Protein AF-A0A7D9F198-F1 (afdb_monomer_lite)

Sequence (113 aa):
CLKILEKEIVPESTPLTASAEYRKSLAIGLFYKFYLTLLGDKASERVRSAAVPYVRPISSGQQSFGTTPSEYPLTKPMTKTTAKLQASGEAQYTDDIPKQEGELYGAFVMTTQ

Secondary structure (DSSP, 8-state):
-HHHHHHH------TTSS-HHHHHHHHHHHHHHHHHHHHGGGS-HHHHGGGSPP-PPPP---------GGGTTTTS-PPPTTHHHHHHT-S--GGGSPPPTT-----------

Foldseek 3Di:
DLVVLLVVQQDDADPVDDGSVVVSVVVSLVVVLVVLLVCAPVDDPVCNCSVPDDDDDDDDDDDDDDADVVPPPVRPPDDDPCVVCVVVVVDDDPVNPDDDVPDDDDDDDDDPD

Structure (mmCIF, N/CA/C/O backbone):
data_AF-A0A7D9F198-F1
#
_entry.id   AF-A0A7D9F198-F1
#
loop_
_atom_site.group_PDB
_atom_site.id
_atom_site.type_symbol
_atom_site.label_atom_id
_atom_site.label_alt_id
_atom_site.label_comp_id
_atom_site.label_asym_id
_atom_site.label_entity_id
_atom_site.label_seq_id
_atom_site.pdbx_PDB_ins_code
_atom_site.Cartn_x
_atom_site.Cartn_y
_atom_site.Cartn_z
_atom_site.occupancy
_atom_site.B_iso_or_equiv
_atom_site.auth_seq_id
_atom_site.auth_comp_id
_atom_site.auth_asym_id
_atom_site.auth_atom_id
_atom_site.pdbx_PDB_model_num
ATOM 1 N N . CYS A 1 1 ? 18.489 -5.430 -32.462 1.00 72.12 1 CYS A N 1
ATOM 2 C CA . CYS A 1 1 ? 17.466 -6.024 -31.575 1.00 72.12 1 CYS A CA 1
ATOM 3 C C . CYS A 1 1 ? 16.410 -5.023 -31.109 1.00 72.12 1 CYS A C 1
ATOM 5 O O . CYS A 1 1 ? 15.285 -5.175 -31.548 1.00 72.12 1 CYS A O 1
ATOM 7 N N . LEU A 1 2 ? 16.717 -3.977 -30.324 1.00 88.25 2 LEU A N 1
ATOM 8 C CA . LEU A 1 2 ? 15.664 -3.069 -29.808 1.00 88.25 2 LEU A CA 1
ATOM 9 C C . LEU A 1 2 ? 14.833 -2.370 -30.902 1.00 88.25 2 LEU A C 1
ATOM 11 O O . LEU A 1 2 ? 13.616 -2.345 -30.809 1.00 88.25 2 LEU A O 1
ATOM 15 N N . LYS A 1 3 ? 15.472 -1.904 -31.984 1.00 92.12 3 LYS A N 1
ATOM 16 C CA . LYS A 1 3 ? 14.775 -1.314 -33.147 1.00 92.12 3 LYS A CA 1
ATOM 17 C C . LYS A 1 3 ? 13.872 -2.299 -33.906 1.00 92.12 3 LYS A C 1
ATOM 19 O O . LYS A 1 3 ? 13.005 -1.868 -34.653 1.00 92.12 3 LYS A O 1
ATOM 24 N N . ILE A 1 4 ? 14.132 -3.603 -33.784 1.00 93.69 4 ILE A N 1
ATOM 25 C CA . ILE A 1 4 ? 13.307 -4.653 -34.403 1.00 93.69 4 ILE A CA 1
ATOM 26 C C . ILE A 1 4 ? 12.071 -4.854 -33.526 1.00 93.69 4 ILE A C 1
ATOM 28 O O . ILE A 1 4 ? 10.955 -4.678 -34.000 1.00 93.69 4 ILE A O 1
ATOM 32 N N . LEU A 1 5 ? 12.288 -5.062 -32.224 1.00 92.00 5 LEU A N 1
ATOM 33 C CA . LEU A 1 5 ? 11.225 -5.203 -31.230 1.00 92.00 5 LEU A CA 1
ATOM 34 C C . LEU A 1 5 ? 10.274 -3.994 -31.216 1.00 92.00 5 LEU A C 1
ATOM 36 O O . LEU A 1 5 ? 9.061 -4.145 -31.150 1.00 92.00 5 LEU A O 1
ATOM 40 N N . GLU A 1 6 ? 10.810 -2.781 -31.336 1.00 93.75 6 GLU A N 1
ATOM 41 C CA . GLU A 1 6 ? 10.009 -1.560 -31.433 1.00 93.75 6 GLU A CA 1
ATOM 42 C C . GLU A 1 6 ? 9.085 -1.543 -32.660 1.00 93.75 6 GLU A C 1
ATOM 44 O O . GLU A 1 6 ? 7.982 -1.009 -32.582 1.00 93.75 6 GLU A O 1
ATOM 49 N N . LYS A 1 7 ? 9.496 -2.121 -33.792 1.00 94.44 7 LYS A N 1
ATOM 50 C CA . LYS A 1 7 ? 8.647 -2.206 -34.990 1.00 94.44 7 LYS A CA 1
ATOM 51 C C . LYS A 1 7 ? 7.596 -3.308 -34.878 1.00 94.44 7 LYS A C 1
ATOM 53 O O . LYS A 1 7 ? 6.489 -3.119 -35.364 1.00 94.44 7 LYS A O 1
ATOM 58 N N . GLU A 1 8 ? 7.936 -4.424 -34.240 1.00 95.06 8 GLU A N 1
ATOM 59 C CA . GLU A 1 8 ? 7.042 -5.578 -34.071 1.00 95.06 8 GLU A CA 1
ATOM 60 C C . GLU A 1 8 ? 5.951 -5.330 -33.022 1.00 95.06 8 GLU A C 1
ATOM 62 O O . GLU A 1 8 ? 4.818 -5.779 -33.181 1.00 95.06 8 GLU A O 1
ATOM 67 N N . ILE A 1 9 ? 6.265 -4.589 -31.955 1.00 94.06 9 ILE A N 1
ATOM 68 C CA . ILE A 1 9 ? 5.301 -4.293 -30.895 1.00 94.06 9 ILE A CA 1
ATOM 69 C C . ILE A 1 9 ? 4.344 -3.187 -31.354 1.00 94.06 9 ILE A C 1
ATOM 71 O O . ILE A 1 9 ? 4.681 -1.994 -31.371 1.00 94.06 9 ILE A O 1
ATOM 75 N N . VAL A 1 10 ? 3.115 -3.597 -31.662 1.00 94.94 10 VAL A N 1
ATOM 76 C CA . VAL A 1 10 ? 1.983 -2.723 -31.998 1.00 94.94 10 VAL A CA 1
ATOM 77 C C . VAL A 1 10 ? 0.829 -3.021 -31.031 1.00 94.94 10 VAL A C 1
ATOM 79 O O . VAL A 1 10 ? 0.008 -3.894 -31.302 1.00 94.94 10 VAL A O 1
ATOM 82 N N . PRO A 1 11 ? 0.779 -2.360 -29.858 1.00 93.25 11 PRO A N 1
ATOM 83 C CA . PRO A 1 11 ? -0.278 -2.599 -28.882 1.00 93.25 11 PRO A CA 1
ATOM 84 C C . PRO A 1 11 ? -1.597 -1.958 -29.327 1.00 93.25 11 PRO A C 1
ATOM 86 O O . PRO A 1 11 ? -1.608 -0.837 -29.825 1.00 93.25 11 PRO A O 1
ATOM 89 N N . GLU A 1 12 ? -2.713 -2.636 -29.072 1.00 93.38 12 GLU A N 1
ATOM 90 C CA . GLU A 1 12 ? -4.057 -2.131 -29.379 1.00 93.38 12 GLU A CA 1
ATOM 91 C C . GLU A 1 12 ? -4.430 -0.885 -28.554 1.00 93.38 12 GLU A C 1
ATOM 93 O O . GLU A 1 12 ? -4.340 -0.889 -27.328 1.00 93.38 12 GLU A O 1
ATOM 98 N N . SER A 1 13 ? -4.905 0.186 -29.182 1.00 91.62 13 SER A N 1
ATOM 99 C CA . SER A 1 13 ? -5.377 1.353 -28.430 1.00 91.62 13 SER A CA 1
ATOM 100 C C . SER A 1 13 ? -6.823 1.143 -27.971 1.00 91.62 13 SER A C 1
ATOM 102 O O . SER A 1 13 ? -7.737 1.178 -28.789 1.00 91.62 13 SER A O 1
ATOM 104 N N . THR A 1 14 ? -7.036 0.915 -26.669 1.00 90.94 14 THR A N 1
ATOM 105 C CA . THR A 1 14 ? -8.377 0.753 -26.081 1.00 90.94 14 THR A CA 1
ATOM 106 C C . THR A 1 14 ? -8.494 1.464 -24.728 1.00 90.94 14 THR A C 1
ATOM 108 O O . THR A 1 14 ? -7.572 1.344 -23.912 1.00 90.94 14 THR A O 1
ATOM 111 N N . PRO A 1 15 ? -9.620 2.155 -24.441 1.00 86.06 15 PRO A N 1
ATOM 112 C CA . PRO A 1 15 ? -9.853 2.844 -23.165 1.00 86.06 15 PRO A CA 1
ATOM 113 C C . PRO A 1 15 ? -9.857 1.925 -21.938 1.00 86.06 15 PRO A C 1
ATOM 115 O O . PRO A 1 15 ? -9.685 2.391 -20.817 1.00 86.06 15 PRO A O 1
ATOM 118 N N . LEU A 1 16 ? -10.057 0.621 -22.139 1.00 90.88 16 LEU A N 1
ATOM 119 C CA . LEU A 1 16 ? -10.116 -0.373 -21.063 1.00 90.88 16 LEU A CA 1
ATOM 120 C C . LEU A 1 16 ? -8.737 -0.718 -20.482 1.00 90.88 16 LEU A C 1
ATOM 122 O O . LEU A 1 16 ? -8.637 -1.452 -19.502 1.00 90.88 16 LEU A O 1
ATOM 126 N N . THR A 1 17 ? -7.660 -0.232 -21.101 1.00 91.00 17 THR A N 1
ATOM 127 C CA . THR A 1 17 ? -6.282 -0.598 -20.761 1.00 91.00 17 THR A CA 1
ATOM 128 C C . THR A 1 17 ? -5.380 0.634 -20.712 1.00 91.00 17 THR A C 1
ATOM 130 O O . THR A 1 17 ? -5.729 1.697 -21.216 1.00 91.00 17 THR A O 1
ATOM 133 N N . ALA A 1 18 ? -4.188 0.493 -20.122 1.00 92.38 18 ALA A N 1
ATOM 134 C CA . ALA A 1 18 ? -3.164 1.545 -20.142 1.00 92.38 18 ALA A CA 1
ATOM 135 C C . ALA A 1 18 ? -2.794 1.946 -21.582 1.00 92.38 18 ALA A C 1
ATOM 137 O O . ALA A 1 18 ? -2.938 1.124 -22.475 1.00 92.38 18 ALA A O 1
ATOM 138 N N . SER A 1 19 ? -2.268 3.148 -21.836 1.00 94.94 19 SER A N 1
ATOM 139 C CA . SER A 1 19 ? -2.049 3.609 -23.219 1.00 94.94 19 SER A CA 1
ATOM 140 C C . SER A 1 19 ? -1.134 2.688 -24.045 1.00 94.94 19 SER A C 1
ATOM 142 O O . SER A 1 19 ? -0.223 2.034 -23.518 1.00 94.94 19 SER A O 1
ATOM 144 N N . ALA A 1 20 ? -1.363 2.634 -25.360 1.00 95.44 20 ALA A N 1
ATOM 145 C CA . ALA A 1 20 ? -0.560 1.816 -26.266 1.00 95.44 20 ALA A CA 1
ATOM 146 C C . ALA A 1 20 ? 0.925 2.227 -26.234 1.00 95.44 20 ALA A C 1
ATOM 148 O O . ALA A 1 20 ? 1.808 1.366 -26.226 1.00 95.44 20 ALA A O 1
ATOM 149 N N . GLU A 1 21 ? 1.207 3.529 -26.124 1.00 94.06 21 GLU A N 1
ATOM 150 C CA . GLU A 1 21 ? 2.560 4.083 -26.018 1.00 94.06 21 GLU A CA 1
ATOM 151 C C . GLU A 1 21 ? 3.256 3.609 -24.740 1.00 94.06 21 GLU A C 1
ATOM 153 O O . GLU A 1 21 ? 4.410 3.174 -24.786 1.00 94.06 21 GLU A O 1
ATOM 158 N N . TYR A 1 22 ? 2.546 3.635 -23.605 1.00 95.25 22 TYR A N 1
ATOM 159 C CA . TYR A 1 22 ? 3.082 3.171 -22.330 1.00 95.25 22 TYR A CA 1
ATOM 160 C C . TYR A 1 22 ? 3.444 1.689 -22.392 1.00 95.25 22 TYR A C 1
ATOM 162 O O . TYR A 1 22 ? 4.561 1.310 -22.042 1.00 95.25 22 TYR A O 1
ATOM 170 N N . ARG A 1 23 ? 2.537 0.841 -22.888 1.00 95.12 23 ARG A N 1
ATOM 171 C CA . ARG A 1 23 ? 2.782 -0.607 -22.963 1.00 95.12 23 ARG A CA 1
ATOM 172 C C . ARG A 1 23 ? 3.914 -0.955 -23.923 1.00 95.12 23 ARG A C 1
ATOM 174 O O . ARG A 1 23 ? 4.700 -1.854 -23.630 1.00 95.12 23 ARG A O 1
ATOM 181 N N . LYS A 1 24 ? 4.035 -0.223 -25.036 1.00 95.38 24 LYS A N 1
ATOM 182 C CA . LYS A 1 24 ? 5.152 -0.367 -25.976 1.00 95.38 24 LYS A CA 1
ATOM 183 C C . LYS A 1 24 ? 6.485 -0.028 -25.310 1.00 95.38 24 LYS A C 1
ATOM 185 O O . LYS A 1 24 ? 7.410 -0.837 -25.352 1.00 95.38 24 LYS A O 1
ATOM 190 N N . SER A 1 25 ? 6.561 1.125 -24.646 1.00 95.44 25 SER A N 1
ATOM 191 C CA . SER A 1 25 ? 7.748 1.549 -23.894 1.00 95.44 25 SER A CA 1
ATOM 192 C C . SER A 1 25 ? 8.105 0.555 -22.783 1.00 95.44 25 SER A C 1
ATOM 194 O O . SER A 1 25 ? 9.264 0.160 -22.643 1.00 95.44 25 SER A O 1
ATOM 196 N N . LEU A 1 26 ? 7.101 0.068 -22.046 1.00 95.56 26 LEU A N 1
ATOM 197 C CA . LEU A 1 26 ? 7.275 -0.912 -20.978 1.00 95.56 26 LEU A CA 1
ATOM 198 C C . LEU A 1 26 ? 7.859 -2.228 -21.499 1.00 95.56 26 LEU A C 1
ATOM 200 O O . LEU A 1 26 ? 8.823 -2.726 -20.924 1.00 95.56 26 LEU A O 1
ATOM 204 N N . ALA A 1 27 ? 7.323 -2.777 -22.589 1.00 95.75 27 ALA A N 1
ATOM 205 C CA . ALA A 1 27 ? 7.808 -4.033 -23.154 1.00 95.75 27 ALA A CA 1
ATOM 206 C C . ALA A 1 27 ? 9.274 -3.934 -23.617 1.00 95.75 27 ALA A C 1
ATOM 208 O O . ALA A 1 27 ? 10.088 -4.805 -23.301 1.00 95.75 27 ALA A O 1
ATOM 209 N N . ILE A 1 28 ? 9.637 -2.834 -24.288 1.00 96.19 28 ILE A N 1
ATOM 210 C CA . ILE A 1 28 ? 11.024 -2.552 -24.688 1.00 96.19 28 ILE A CA 1
ATOM 211 C C . ILE A 1 28 ? 11.922 -2.409 -23.449 1.00 96.19 28 ILE A C 1
ATOM 213 O O . ILE A 1 28 ? 13.014 -2.981 -23.400 1.00 96.19 28 ILE A O 1
ATOM 217 N N . GLY A 1 29 ? 11.456 -1.684 -22.428 1.00 95.38 29 GLY A N 1
ATOM 218 C CA . GLY A 1 29 ? 12.173 -1.490 -21.170 1.00 95.38 29 GLY A CA 1
ATOM 219 C C . GLY A 1 29 ? 12.409 -2.795 -20.406 1.00 95.38 29 GLY A C 1
ATOM 220 O O . GLY A 1 29 ? 13.515 -3.023 -19.922 1.00 95.38 29 GLY A O 1
ATOM 221 N N . LEU A 1 30 ? 11.411 -3.680 -20.336 1.00 95.44 30 LEU A N 1
ATOM 222 C CA . LEU A 1 30 ? 11.525 -4.992 -19.693 1.00 95.44 30 LEU A CA 1
ATOM 223 C C . LEU A 1 30 ? 12.521 -5.897 -20.422 1.00 95.44 30 LEU A C 1
ATOM 225 O O . LEU A 1 30 ? 13.360 -6.520 -19.774 1.00 95.44 30 LEU A O 1
ATOM 229 N N . PHE A 1 31 ? 12.491 -5.915 -21.757 1.00 95.25 31 PHE A N 1
ATOM 230 C CA . PHE A 1 31 ? 13.473 -6.661 -22.542 1.00 95.25 31 PHE A CA 1
ATOM 231 C C . PHE A 1 31 ? 14.898 -6.135 -22.321 1.00 95.25 31 PHE A C 1
ATOM 233 O O . PHE A 1 31 ? 15.836 -6.914 -22.144 1.00 95.25 31 PHE A O 1
ATOM 240 N N . TYR A 1 32 ? 15.075 -4.811 -22.279 1.00 94.88 32 TYR A N 1
ATOM 241 C CA . TYR A 1 32 ? 16.378 -4.216 -21.990 1.00 94.88 32 TYR A CA 1
ATOM 242 C C . TYR A 1 32 ? 16.864 -4.545 -20.572 1.00 94.88 32 TYR A C 1
ATOM 244 O O . TYR A 1 32 ? 18.026 -4.908 -20.401 1.00 94.88 32 TYR A O 1
ATOM 252 N N . LYS A 1 33 ? 15.979 -4.499 -19.567 1.00 95.12 33 LYS A N 1
ATOM 253 C CA . LYS A 1 33 ? 16.299 -4.937 -18.199 1.00 95.12 33 LYS A CA 1
ATOM 254 C C . LYS A 1 33 ? 16.742 -6.398 -18.160 1.00 95.12 33 LYS A C 1
ATOM 256 O O . LYS A 1 33 ? 17.780 -6.679 -17.577 1.00 95.12 33 LYS A O 1
ATOM 261 N N . PHE A 1 34 ? 16.019 -7.294 -18.833 1.00 94.44 34 PHE A N 1
ATOM 262 C CA . PHE A 1 34 ? 16.395 -8.705 -18.949 1.00 94.44 34 PHE A CA 1
ATOM 263 C C . PHE A 1 34 ? 17.792 -8.881 -19.561 1.00 94.44 34 PHE A C 1
ATOM 265 O O . PHE A 1 34 ? 18.627 -9.596 -19.011 1.00 94.44 34 PHE A O 1
ATOM 272 N N . TYR A 1 35 ? 18.082 -8.178 -20.658 1.00 94.62 35 TYR A N 1
ATOM 273 C CA . TYR A 1 35 ? 19.406 -8.202 -21.277 1.00 94.62 35 TYR A CA 1
ATOM 274 C C . TYR A 1 35 ? 20.513 -7.724 -20.321 1.00 94.62 35 TYR A C 1
ATOM 276 O O . TYR A 1 35 ? 21.573 -8.342 -20.247 1.00 94.62 35 TYR A O 1
ATOM 284 N N . LEU A 1 36 ? 20.267 -6.657 -19.553 1.00 95.12 36 LEU A N 1
ATOM 285 C CA . LEU A 1 36 ? 21.212 -6.176 -18.543 1.00 95.12 36 LEU A CA 1
ATOM 286 C C . LEU A 1 36 ? 21.419 -7.187 -17.408 1.00 95.12 36 LEU A C 1
ATOM 288 O O . LEU A 1 36 ? 22.549 -7.358 -16.957 1.00 95.12 36 LEU A O 1
ATOM 292 N N . THR A 1 37 ? 20.367 -7.894 -16.988 1.00 94.62 37 THR A N 1
ATOM 293 C CA . THR A 1 37 ? 20.475 -8.989 -16.015 1.00 94.62 37 THR A CA 1
ATOM 294 C C . THR A 1 37 ? 21.377 -10.111 -16.533 1.00 94.62 37 THR A C 1
ATOM 296 O O . THR A 1 37 ? 22.208 -10.606 -15.779 1.00 94.62 37 THR A O 1
ATOM 299 N N . LEU A 1 38 ? 21.278 -10.473 -17.818 1.00 94.50 38 LEU A N 1
ATOM 300 C CA . LEU A 1 38 ? 22.163 -11.474 -18.430 1.00 94.50 38 LEU A CA 1
ATOM 301 C C . LEU A 1 38 ? 23.621 -11.006 -18.539 1.00 94.50 38 LEU A C 1
ATOM 303 O O . LEU A 1 38 ? 24.537 -11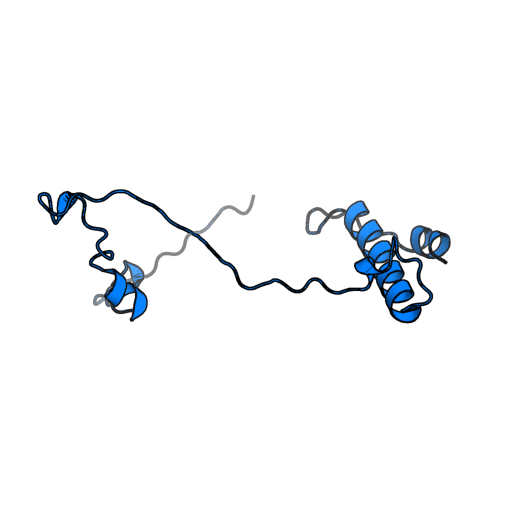.819 -18.434 1.00 94.50 38 LEU A O 1
ATOM 307 N N . LEU A 1 39 ? 23.852 -9.709 -18.773 1.00 94.81 39 LEU A N 1
ATOM 308 C CA . LEU A 1 39 ? 25.204 -9.151 -18.851 1.00 94.81 39 LEU A CA 1
ATOM 309 C C . LEU A 1 39 ? 25.926 -9.119 -17.497 1.00 94.81 39 LEU A C 1
ATOM 311 O O . LEU A 1 39 ? 27.158 -9.201 -17.478 1.00 94.81 39 LEU A O 1
ATOM 315 N N . GLY A 1 40 ? 25.191 -8.970 -16.391 1.00 90.38 40 GLY A N 1
ATOM 316 C CA . GLY A 1 40 ? 25.764 -8.854 -15.050 1.00 90.38 40 GLY A CA 1
ATOM 317 C C . GLY A 1 40 ? 26.821 -7.746 -14.973 1.00 90.38 40 GLY A C 1
ATOM 318 O O . GLY A 1 40 ? 26.594 -6.614 -15.409 1.00 90.38 40 GLY A O 1
ATOM 319 N N . ASP A 1 41 ? 28.012 -8.081 -14.481 1.00 91.56 41 ASP A N 1
ATOM 320 C CA . ASP A 1 41 ? 29.104 -7.118 -14.267 1.00 91.56 41 ASP A CA 1
ATOM 321 C C . ASP A 1 41 ? 29.725 -6.562 -15.554 1.00 91.56 41 ASP A C 1
ATOM 323 O O . ASP A 1 41 ? 30.410 -5.538 -15.520 1.00 91.56 41 ASP A O 1
ATOM 327 N N . LYS A 1 42 ? 29.449 -7.185 -16.709 1.00 93.56 42 LYS A N 1
ATOM 328 C CA . LYS A 1 42 ? 29.882 -6.672 -18.019 1.00 93.56 42 LYS A CA 1
ATOM 329 C C . LYS A 1 42 ? 29.081 -5.446 -18.458 1.00 93.56 42 LYS A C 1
ATOM 331 O O . LYS A 1 42 ? 29.495 -4.748 -19.382 1.00 93.56 42 LYS A O 1
ATOM 336 N N . ALA A 1 43 ? 27.931 -5.184 -17.833 1.00 92.19 43 ALA A N 1
ATOM 337 C CA . ALA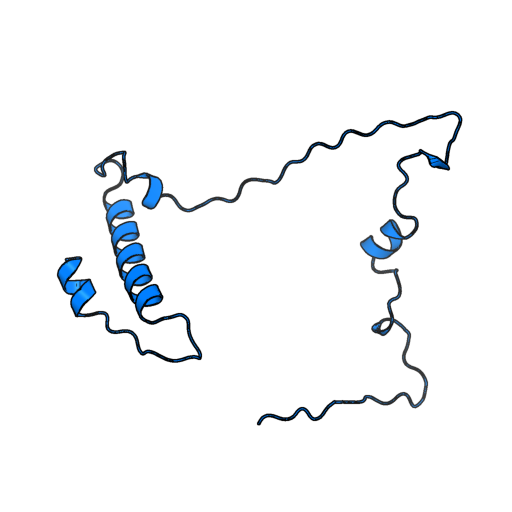 A 1 43 ? 27.172 -3.968 -18.075 1.00 92.19 43 ALA A CA 1
ATOM 338 C C . ALA A 1 43 ? 27.911 -2.747 -17.507 1.00 92.19 43 ALA A C 1
ATOM 340 O O . ALA A 1 43 ? 28.507 -2.797 -16.423 1.00 92.19 43 ALA A O 1
ATOM 341 N N . SER A 1 44 ? 27.827 -1.624 -18.226 1.00 93.81 44 SER A N 1
ATOM 342 C CA . SER A 1 44 ? 28.388 -0.363 -17.747 1.00 93.81 44 SER A CA 1
ATOM 343 C C . SER A 1 44 ? 27.724 0.057 -16.435 1.00 93.81 44 SER A C 1
ATOM 345 O O . SER A 1 44 ? 26.520 -0.119 -16.234 1.00 93.81 44 SER A O 1
ATOM 347 N N . GLU A 1 45 ? 28.516 0.631 -15.534 1.00 93.69 45 GLU A N 1
ATOM 348 C CA . GLU A 1 45 ? 28.073 1.005 -14.187 1.00 93.69 45 GLU A CA 1
ATOM 349 C C . GLU A 1 45 ? 26.841 1.923 -14.209 1.00 93.69 45 GLU A C 1
ATOM 351 O O . GLU A 1 45 ? 25.894 1.718 -13.453 1.00 93.69 45 GLU A O 1
ATOM 356 N N . ARG A 1 46 ? 26.788 2.845 -15.181 1.00 95.25 46 ARG A N 1
ATOM 357 C CA . ARG A 1 46 ? 25.673 3.779 -15.407 1.00 95.25 46 ARG A CA 1
ATOM 358 C C . ARG A 1 46 ? 24.300 3.102 -15.528 1.00 95.25 46 ARG A C 1
ATOM 360 O O . ARG A 1 46 ? 23.303 3.726 -15.180 1.00 95.25 46 ARG A O 1
ATOM 367 N N . VAL A 1 47 ? 24.222 1.883 -16.068 1.00 94.50 47 VAL A N 1
ATOM 368 C CA . VAL A 1 47 ? 22.942 1.194 -16.339 1.00 94.50 47 VAL A CA 1
ATOM 369 C C . VAL A 1 47 ? 22.738 -0.057 -15.490 1.00 94.50 47 VAL A C 1
ATOM 371 O O . VAL A 1 47 ? 21.673 -0.667 -15.551 1.00 94.50 47 VAL A O 1
ATOM 374 N N . ARG A 1 48 ? 23.723 -0.435 -14.669 1.00 92.31 48 ARG A N 1
ATOM 375 C CA . ARG A 1 48 ? 23.698 -1.673 -13.878 1.00 92.31 48 ARG A CA 1
ATOM 376 C C . ARG A 1 48 ? 22.524 -1.726 -12.900 1.00 92.31 48 ARG A C 1
ATOM 378 O O . ARG A 1 48 ? 21.909 -2.775 -12.740 1.00 92.31 48 ARG A O 1
ATOM 385 N N . SER A 1 49 ? 22.155 -0.587 -12.314 1.00 93.38 49 SER A N 1
ATOM 386 C CA . SER A 1 49 ? 21.015 -0.485 -11.394 1.00 93.38 49 SER A CA 1
ATOM 387 C C . SER A 1 49 ? 19.673 -0.853 -12.036 1.00 93.38 49 SER A C 1
ATOM 389 O O . SER A 1 49 ? 18.767 -1.283 -11.330 1.00 93.38 49 SER A O 1
ATOM 391 N N . ALA A 1 50 ? 19.531 -0.758 -13.363 1.00 93.25 50 ALA A N 1
ATOM 392 C CA . ALA A 1 50 ? 18.287 -1.113 -14.047 1.00 93.25 50 ALA A CA 1
ATOM 393 C C . ALA A 1 50 ? 17.975 -2.620 -14.001 1.00 93.25 50 ALA A C 1
ATOM 395 O O . ALA A 1 50 ? 16.803 -2.990 -14.106 1.00 93.25 50 ALA A O 1
ATOM 396 N N . ALA A 1 51 ? 18.998 -3.468 -13.833 1.00 93.56 51 ALA A N 1
ATOM 397 C CA . ALA A 1 51 ? 18.857 -4.915 -13.657 1.00 93.56 51 ALA A CA 1
ATOM 398 C C . ALA A 1 51 ? 18.567 -5.320 -12.202 1.00 93.56 51 ALA A C 1
ATOM 400 O O . ALA A 1 51 ? 18.211 -6.470 -11.947 1.00 93.56 51 ALA A O 1
ATOM 401 N N . VAL A 1 52 ? 18.720 -4.393 -11.251 1.00 91.56 52 VAL A N 1
ATOM 402 C CA . VAL A 1 52 ? 18.490 -4.656 -9.830 1.00 91.56 52 VAL A CA 1
ATOM 403 C C . VAL A 1 52 ? 16.998 -4.476 -9.531 1.00 91.56 52 VAL A C 1
ATOM 405 O O . VAL A 1 52 ? 16.444 -3.404 -9.800 1.00 91.56 52 VAL A O 1
ATOM 408 N N . PRO A 1 53 ? 16.311 -5.498 -8.991 1.00 91.06 53 PRO A N 1
ATOM 409 C CA . PRO A 1 53 ? 14.923 -5.350 -8.582 1.00 91.06 53 PRO A CA 1
ATOM 410 C C . PRO A 1 53 ? 14.818 -4.350 -7.428 1.00 91.06 53 PRO A C 1
ATOM 412 O O . PRO A 1 53 ? 15.652 -4.324 -6.523 1.00 91.06 53 PRO A O 1
ATOM 415 N N . TYR A 1 54 ? 13.769 -3.530 -7.446 1.00 92.94 54 TYR A N 1
ATOM 416 C CA . TYR A 1 54 ? 13.490 -2.633 -6.332 1.00 92.94 54 TYR A CA 1
ATOM 417 C C . TYR A 1 54 ? 13.075 -3.447 -5.104 1.00 92.94 54 TYR A C 1
ATOM 419 O O . TYR A 1 54 ? 12.079 -4.171 -5.140 1.00 92.94 54 TYR A O 1
ATOM 427 N N . VAL A 1 55 ? 13.820 -3.293 -4.012 1.00 94.88 55 VAL A N 1
ATOM 428 C CA . VAL A 1 55 ? 13.478 -3.858 -2.705 1.00 94.88 55 VAL A CA 1
ATOM 429 C C . VAL A 1 55 ? 13.016 -2.713 -1.815 1.00 94.88 55 VAL A C 1
ATOM 431 O O . VAL A 1 55 ? 13.789 -1.810 -1.499 1.00 94.88 55 VAL A O 1
ATOM 434 N N . ARG A 1 56 ? 11.738 -2.733 -1.427 1.00 95.88 56 ARG A N 1
ATOM 435 C CA . ARG A 1 56 ? 11.168 -1.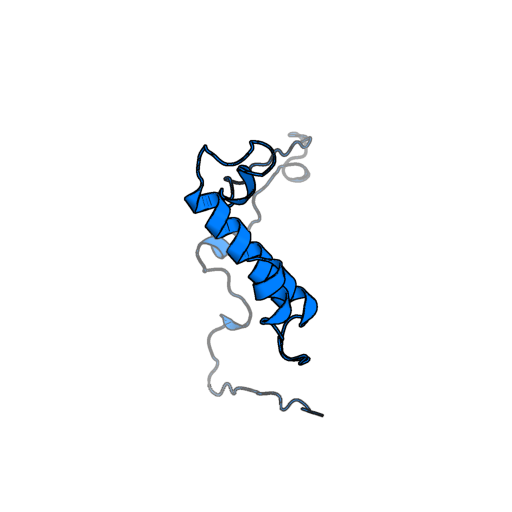720 -0.533 1.00 95.88 56 ARG A CA 1
ATOM 436 C C . ARG A 1 56 ? 11.788 -1.865 0.869 1.00 95.88 56 ARG A C 1
ATOM 438 O O . ARG A 1 56 ? 11.622 -2.927 1.468 1.00 95.88 56 ARG A O 1
ATOM 445 N N . PRO A 1 57 ? 12.442 -0.828 1.425 1.00 95.81 57 PRO A N 1
ATOM 446 C CA . PRO A 1 57 ? 12.965 -0.877 2.788 1.00 95.81 57 PRO A CA 1
ATOM 447 C C . PRO A 1 57 ? 11.845 -0.774 3.836 1.00 95.81 57 PRO A C 1
ATOM 449 O O . PRO A 1 57 ? 10.726 -0.338 3.545 1.00 95.81 57 PRO A O 1
ATOM 452 N N . ILE A 1 58 ? 12.162 -1.139 5.081 1.00 97.19 58 ILE A N 1
ATOM 453 C CA . ILE A 1 58 ? 11.273 -0.922 6.231 1.00 97.19 58 ILE A CA 1
ATOM 454 C C . ILE A 1 58 ? 11.090 0.587 6.444 1.00 97.19 58 ILE A C 1
ATOM 456 O O . ILE A 1 58 ? 12.048 1.354 6.388 1.00 97.19 58 ILE A O 1
ATOM 460 N N . SER A 1 59 ? 9.849 1.020 6.672 1.00 97.12 59 SER A N 1
ATOM 461 C CA . SER A 1 59 ? 9.534 2.428 6.929 1.00 97.12 59 SER A CA 1
ATOM 462 C C . SER A 1 59 ? 9.985 2.859 8.329 1.00 97.12 59 SER A C 1
ATOM 464 O O . SER A 1 59 ? 9.791 2.126 9.295 1.00 97.12 59 SER A O 1
ATOM 466 N N . SER A 1 60 ? 10.528 4.071 8.442 1.00 97.00 60 SER A N 1
ATOM 467 C CA . SER A 1 60 ? 10.928 4.705 9.705 1.00 97.00 60 SER A CA 1
ATOM 468 C C . SER A 1 60 ? 10.325 6.104 9.823 1.00 97.00 60 SER A C 1
ATOM 470 O O . SER A 1 60 ? 10.111 6.768 8.810 1.00 97.00 60 SER A O 1
ATOM 472 N N . GLY A 1 61 ? 10.093 6.578 11.048 1.00 96.31 61 GLY A N 1
ATOM 473 C CA . GLY A 1 61 ? 9.591 7.929 11.303 1.00 96.31 61 GLY A CA 1
ATOM 474 C C . GLY A 1 61 ? 10.057 8.472 12.652 1.00 96.31 61 GLY A C 1
ATOM 475 O O . GLY A 1 61 ? 10.333 7.703 13.570 1.00 96.31 61 GLY A O 1
ATOM 476 N N . GLN A 1 62 ? 10.135 9.798 12.762 1.00 97.62 62 GLN A N 1
ATOM 477 C CA . GLN A 1 62 ? 10.474 10.517 13.989 1.00 97.62 62 GLN A CA 1
ATOM 478 C C . GLN A 1 62 ? 9.362 11.520 14.297 1.00 97.62 62 GLN A C 1
ATOM 480 O O . GLN A 1 62 ? 8.911 12.240 13.409 1.00 97.62 62 GLN A O 1
ATOM 485 N N . GLN A 1 63 ? 8.916 11.559 15.550 1.00 95.00 63 GLN A N 1
ATOM 486 C CA . GLN A 1 63 ? 7.911 12.506 16.028 1.00 95.00 63 GLN A CA 1
ATOM 487 C C . GLN A 1 63 ? 8.469 13.223 17.258 1.00 95.00 63 GLN A C 1
ATOM 489 O O . GLN A 1 63 ? 9.021 12.578 18.147 1.00 95.00 63 GLN A O 1
ATOM 494 N N . SER A 1 64 ? 8.345 14.550 17.288 1.00 95.12 64 SER A N 1
ATOM 495 C CA . SER A 1 64 ? 8.742 15.397 18.414 1.00 95.12 64 SER A CA 1
ATOM 496 C C . SER A 1 64 ? 7.623 16.390 18.686 1.00 95.12 64 SER A C 1
ATOM 498 O O . SER A 1 64 ? 7.154 17.061 17.767 1.00 95.12 64 SER A O 1
ATOM 500 N N . PHE A 1 65 ? 7.169 16.454 19.932 1.00 91.25 65 PHE A N 1
ATOM 501 C CA . PHE A 1 65 ? 6.136 17.378 20.380 1.00 91.25 65 PHE A CA 1
ATOM 502 C C . PHE A 1 65 ? 6.383 17.751 21.844 1.00 91.25 65 PHE A C 1
ATOM 504 O O . PHE A 1 65 ? 6.899 16.950 22.625 1.00 91.25 65 PHE A O 1
ATOM 511 N N . GLY A 1 66 ? 6.043 18.989 22.204 1.00 93.44 66 GLY A N 1
ATOM 512 C CA . GLY A 1 66 ? 6.105 19.466 23.584 1.00 93.44 66 GLY A CA 1
ATOM 513 C C . GLY A 1 66 ? 4.937 18.936 24.414 1.00 93.44 66 GLY A C 1
ATOM 514 O O . GLY A 1 66 ? 3.878 18.620 23.875 1.00 93.44 66 GLY A O 1
ATOM 515 N N . THR A 1 67 ? 5.129 18.846 25.727 1.00 95.69 67 THR A N 1
ATOM 516 C CA . THR A 1 67 ? 4.092 18.419 26.668 1.00 95.69 67 THR A CA 1
ATOM 517 C C . THR A 1 67 ? 4.268 19.121 28.015 1.00 95.69 67 THR A C 1
ATOM 519 O O . THR A 1 67 ? 5.402 19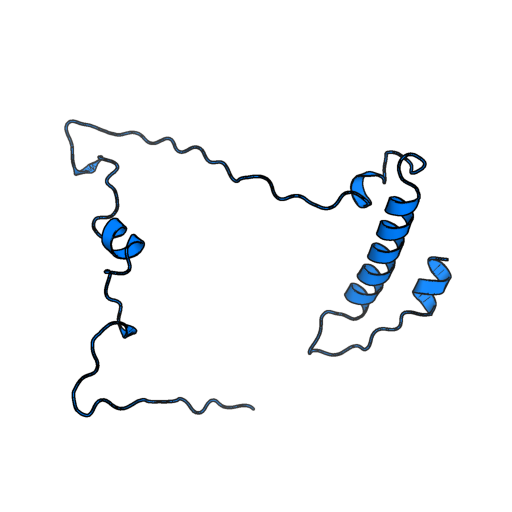.388 28.416 1.00 95.69 67 THR A O 1
ATOM 522 N N . THR A 1 68 ? 3.169 19.401 28.722 1.00 96.69 68 THR A N 1
ATOM 523 C CA . THR A 1 68 ? 3.168 20.131 30.002 1.00 96.69 68 THR A CA 1
ATOM 524 C C . THR A 1 68 ? 2.550 19.250 31.094 1.00 96.69 68 THR A C 1
ATOM 526 O O . THR A 1 68 ? 1.327 19.223 31.229 1.00 96.69 68 THR A O 1
ATOM 529 N N . PRO A 1 69 ? 3.352 18.521 31.900 1.00 94.62 69 PRO A N 1
ATOM 530 C CA . PRO A 1 69 ? 2.834 17.541 32.861 1.00 94.62 69 PRO A CA 1
ATOM 531 C C . PRO A 1 69 ? 1.844 18.088 33.898 1.00 94.62 69 PRO A C 1
ATOM 533 O O . PRO A 1 69 ? 0.972 17.347 34.345 1.00 94.62 69 PRO A O 1
ATOM 536 N N . SER A 1 70 ? 1.940 19.371 34.264 1.00 97.00 70 SER A N 1
ATOM 537 C CA . SER A 1 70 ? 1.000 20.027 35.187 1.00 97.00 70 SER A CA 1
ATOM 538 C C . SER A 1 70 ? -0.411 20.186 34.615 1.00 97.00 70 SER A C 1
ATOM 540 O O . SER A 1 70 ? -1.358 20.344 35.375 1.00 97.00 70 SER A O 1
ATOM 542 N N . GLU A 1 71 ? -0.556 20.130 33.291 1.00 96.31 71 GLU A N 1
ATOM 543 C 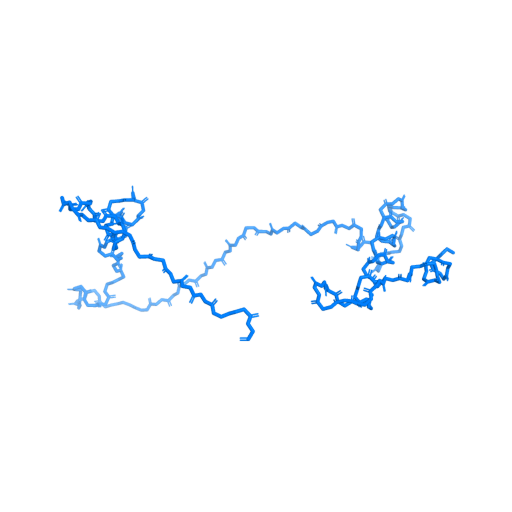CA . GLU A 1 71 ? -1.835 20.245 32.582 1.00 96.31 71 GLU A CA 1
ATOM 544 C C . GLU A 1 71 ? -2.376 18.878 32.148 1.00 96.31 71 GLU A C 1
ATOM 546 O O . GLU A 1 71 ? -3.302 18.788 31.345 1.00 96.31 71 GLU A O 1
ATOM 551 N N . TYR A 1 72 ? -1.805 17.777 32.639 1.00 95.12 72 TYR A N 1
ATOM 552 C CA . TYR A 1 72 ? -2.308 16.452 32.298 1.00 95.12 72 TYR A CA 1
ATOM 553 C C . TYR A 1 72 ? -3.721 16.243 32.853 1.00 95.12 72 TYR A C 1
ATOM 555 O O . TYR A 1 72 ? -3.972 16.550 34.017 1.00 95.12 72 TYR A O 1
ATOM 563 N N . PRO A 1 73 ? -4.647 15.695 32.037 1.00 93.38 73 PRO A N 1
ATOM 564 C CA . PRO A 1 73 ? -4.407 14.966 30.782 1.00 93.38 73 PRO A CA 1
ATOM 565 C C . PRO A 1 73 ? -4.437 15.791 29.477 1.00 93.38 73 PRO A C 1
ATOM 567 O O . PRO A 1 73 ? -4.270 15.194 28.419 1.00 93.38 73 PRO A O 1
ATOM 570 N N . LEU A 1 74 ? -4.625 17.115 29.509 1.00 94.62 74 LEU A N 1
ATOM 571 C CA . LEU A 1 74 ? -4.862 17.944 28.315 1.00 94.62 74 LEU A CA 1
ATOM 572 C C . LEU A 1 74 ? -3.723 17.883 27.286 1.00 94.62 74 LEU A C 1
ATOM 574 O O . LEU A 1 74 ? -3.976 17.726 26.096 1.00 94.62 74 LEU A O 1
ATOM 578 N N . THR A 1 75 ? -2.472 17.978 27.739 1.00 95.81 75 THR A N 1
ATOM 579 C CA . THR A 1 75 ? -1.282 17.944 26.865 1.00 95.81 75 THR A CA 1
ATOM 580 C C . THR A 1 75 ? -0.654 16.551 26.762 1.00 95.81 75 THR A C 1
ATOM 582 O O . THR A 1 75 ? 0.322 16.351 26.041 1.00 95.81 75 THR A O 1
ATOM 585 N N . LYS A 1 76 ? -1.210 15.558 27.471 1.00 95.06 76 LYS A N 1
ATOM 586 C CA . LYS A 1 76 ? -0.643 14.211 27.543 1.00 95.06 76 LYS A CA 1
ATOM 587 C C . LYS A 1 76 ? -0.861 13.474 26.215 1.00 95.06 76 LYS A C 1
ATOM 589 O O . LYS A 1 76 ? -2.006 13.366 25.777 1.00 95.06 76 LYS A O 1
ATOM 594 N N . PRO A 1 77 ? 0.176 12.857 25.617 1.00 93.81 77 PRO A N 1
ATOM 595 C CA . PRO A 1 77 ? 0.009 12.000 24.447 1.00 93.81 77 PRO A CA 1
ATOM 596 C C . PRO A 1 77 ? -0.677 10.698 24.861 1.00 93.81 77 PRO A C 1
ATOM 598 O O . PRO A 1 77 ? -0.040 9.727 25.272 1.00 93.81 77 PRO A O 1
ATOM 601 N N . MET A 1 78 ? -2.002 10.691 24.813 1.00 94.44 78 MET A N 1
ATOM 602 C CA . MET A 1 78 ? -2.793 9.523 25.170 1.00 94.44 78 MET A CA 1
ATOM 603 C C . MET A 1 78 ? -3.149 8.724 23.927 1.00 94.44 78 MET A C 1
ATOM 605 O O . MET A 1 78 ? -3.535 9.270 22.894 1.00 94.44 78 MET A O 1
ATOM 609 N N . THR A 1 79 ? -3.049 7.403 24.042 1.00 95.75 79 THR A N 1
ATOM 610 C CA . THR A 1 79 ? -3.598 6.498 23.036 1.00 95.75 79 THR A CA 1
ATOM 611 C C . THR A 1 79 ? -5.094 6.762 22.890 1.00 95.75 79 THR A C 1
ATOM 613 O O . THR A 1 79 ? -5.794 6.951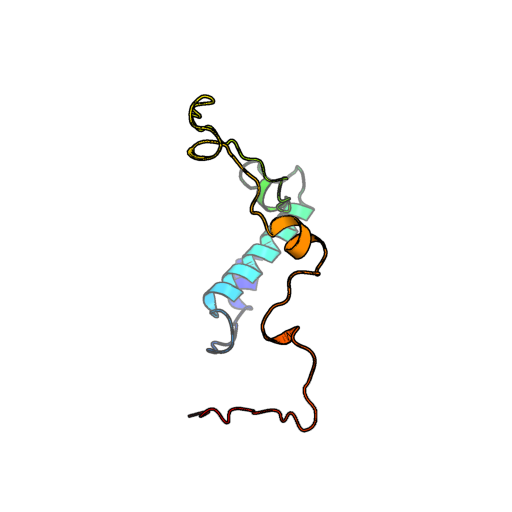 23.887 1.00 95.75 79 THR A O 1
ATOM 616 N N . LYS A 1 80 ? -5.594 6.739 21.649 1.00 96.75 80 LYS A N 1
ATOM 617 C CA . LYS A 1 80 ? -7.031 6.796 21.368 1.00 96.75 80 LYS A CA 1
ATOM 618 C C . LYS A 1 80 ? -7.763 5.778 22.246 1.00 96.75 80 LYS A C 1
ATOM 620 O O . LYS A 1 80 ? -7.389 4.607 22.285 1.00 96.75 80 LYS A O 1
ATOM 625 N N . THR A 1 81 ? -8.814 6.221 22.925 1.00 96.00 81 THR A N 1
ATOM 626 C CA . THR A 1 81 ? -9.535 5.423 23.931 1.00 96.00 81 THR A CA 1
ATOM 627 C C . THR A 1 81 ? -10.064 4.101 23.375 1.00 96.00 81 THR A C 1
ATOM 629 O O . THR A 1 81 ? -10.019 3.084 24.058 1.00 96.00 81 THR A O 1
ATOM 632 N N . THR A 1 82 ? -10.482 4.085 22.108 1.00 96.75 82 THR A N 1
ATOM 633 C CA . THR A 1 82 ? -10.997 2.892 21.423 1.00 96.75 82 THR A CA 1
ATOM 634 C C . THR A 1 82 ? -9.939 2.097 20.653 1.00 96.75 82 THR A C 1
ATOM 636 O O . THR A 1 82 ? -10.283 1.113 20.008 1.00 96.75 82 THR A O 1
ATOM 639 N N . ALA A 1 83 ? -8.649 2.459 20.719 1.00 98.00 83 ALA A N 1
ATOM 640 C CA . ALA A 1 83 ? -7.599 1.812 19.921 1.00 98.00 83 ALA A CA 1
ATOM 641 C C . ALA A 1 83 ? -7.501 0.299 20.156 1.00 98.00 83 ALA A C 1
ATOM 643 O O . ALA A 1 83 ? -7.294 -0.454 19.211 1.00 98.00 83 ALA A O 1
ATOM 644 N N . LYS A 1 84 ? -7.670 -0.149 21.407 1.00 97.88 84 LYS A N 1
ATOM 645 C CA . LYS A 1 84 ? -7.629 -1.579 21.742 1.00 97.88 84 LYS A CA 1
ATOM 646 C C . LYS A 1 84 ? -8.780 -2.341 21.091 1.00 97.88 84 LYS A C 1
ATOM 648 O O . LYS A 1 84 ? -8.521 -3.351 20.459 1.00 97.88 84 LYS A O 1
ATOM 653 N N . LEU A 1 85 ? -9.996 -1.796 21.171 1.00 98.06 85 LEU A N 1
ATOM 654 C CA . LEU A 1 85 ? -11.186 -2.375 20.543 1.00 98.06 85 LEU A CA 1
ATOM 655 C C . LEU A 1 85 ? -11.031 -2.447 19.018 1.00 98.06 85 LEU A C 1
ATOM 657 O O . LEU A 1 85 ? -11.395 -3.436 18.395 1.00 98.06 85 LEU A O 1
ATOM 661 N N . GLN A 1 86 ? -10.441 -1.413 18.407 1.00 98.12 86 GLN A N 1
ATOM 662 C CA . GLN A 1 86 ? -10.156 -1.411 16.969 1.00 98.12 86 GLN A CA 1
ATOM 663 C C . GLN A 1 86 ? -9.112 -2.464 16.583 1.00 98.12 86 GLN A C 1
ATOM 665 O O . GLN A 1 86 ? -9.240 -3.094 15.540 1.00 98.12 86 GLN A O 1
ATOM 670 N N . ALA A 1 87 ? -8.083 -2.656 17.412 1.00 97.94 87 ALA A N 1
ATOM 671 C CA . ALA A 1 87 ? -7.029 -3.632 17.155 1.00 97.94 87 ALA A CA 1
ATOM 672 C C . ALA A 1 87 ? -7.469 -5.083 17.418 1.00 97.94 87 ALA A C 1
ATOM 674 O O . ALA A 1 87 ? -6.936 -5.987 16.779 1.00 97.94 87 ALA A O 1
ATOM 675 N N . SER A 1 88 ? -8.412 -5.315 18.340 1.00 97.69 88 SER A N 1
ATOM 676 C CA . SER A 1 88 ? -8.949 -6.649 18.639 1.00 97.69 88 SER A CA 1
ATOM 677 C C . SER A 1 88 ? -10.153 -7.049 17.782 1.00 97.69 88 SER A C 1
ATOM 679 O O . SER A 1 88 ? -10.512 -8.222 17.770 1.00 97.69 88 SER A O 1
ATOM 681 N N . GLY A 1 89 ? -10.758 -6.105 17.051 1.00 96.88 89 GLY A N 1
ATOM 682 C CA . GLY A 1 89 ? -11.985 -6.338 16.280 1.00 96.88 89 GLY A CA 1
ATOM 683 C C . GLY A 1 89 ? -13.270 -6.258 17.113 1.00 96.88 89 GLY A C 1
ATOM 684 O O . GLY A 1 89 ? -14.329 -6.640 16.639 1.00 96.88 89 GLY A O 1
ATOM 685 N N . GLU A 1 90 ? -13.196 -5.758 18.347 1.00 97.44 90 GLU A N 1
ATOM 686 C CA . GLU A 1 90 ? -14.356 -5.561 19.232 1.00 97.44 90 GLU A CA 1
ATOM 687 C C . GLU A 1 90 ? -15.069 -4.221 19.000 1.00 97.44 90 GLU A C 1
ATOM 689 O O . GLU A 1 90 ? -16.166 -3.993 19.511 1.00 97.44 90 GLU A O 1
ATOM 694 N N . ALA A 1 91 ? -14.440 -3.290 18.279 1.00 97.12 91 ALA A N 1
ATOM 695 C CA . ALA A 1 91 ? -15.079 -2.031 17.921 1.00 97.12 91 ALA A CA 1
ATOM 696 C C . ALA A 1 91 ? -16.226 -2.297 16.936 1.00 97.12 91 ALA A C 1
ATOM 698 O O . ALA A 1 91 ? -15.972 -2.660 15.796 1.00 97.12 91 ALA A O 1
ATOM 699 N N . GLN A 1 92 ? -17.464 -2.072 17.377 1.00 97.38 92 GLN A N 1
ATOM 700 C CA . GLN A 1 92 ? -18.657 -2.236 16.551 1.00 97.38 92 GLN A CA 1
ATOM 701 C C . GLN A 1 92 ? -18.836 -1.051 15.590 1.00 97.38 92 GLN A C 1
ATOM 703 O O . GLN A 1 92 ? -18.980 0.099 16.018 1.00 97.38 92 GLN A O 1
ATOM 708 N N . TYR A 1 93 ? -18.854 -1.339 14.293 1.00 96.88 93 TYR A N 1
ATOM 709 C CA . TYR A 1 93 ? -19.269 -0.438 13.223 1.00 96.88 93 TYR A CA 1
ATOM 710 C C . TYR A 1 93 ? -20.699 -0.761 12.768 1.00 96.88 93 TYR A C 1
ATOM 712 O O . TYR A 1 93 ? -21.331 -1.687 13.266 1.00 96.88 93 TYR A O 1
ATOM 720 N N . THR A 1 94 ? -21.244 0.025 11.835 1.00 96.25 94 THR A N 1
ATOM 721 C CA . THR A 1 94 ? -22.652 -0.084 11.414 1.00 96.25 94 THR A CA 1
ATOM 722 C C . THR A 1 94 ? -23.033 -1.483 10.925 1.00 96.25 94 THR A C 1
ATOM 724 O O . THR A 1 94 ? -24.117 -1.947 11.252 1.00 96.25 94 THR A O 1
ATOM 727 N N . ASP A 1 95 ? -22.143 -2.154 10.192 1.00 94.50 95 ASP A N 1
ATOM 728 C CA . ASP A 1 95 ? -22.385 -3.503 9.653 1.00 94.50 95 ASP A CA 1
ATOM 729 C C . ASP A 1 95 ? -22.116 -4.624 10.681 1.00 94.50 95 ASP A C 1
ATOM 731 O O . ASP A 1 95 ? -22.501 -5.770 10.476 1.00 94.50 95 ASP A O 1
ATOM 735 N N . ASP A 1 96 ? -21.502 -4.293 11.824 1.00 97.06 96 ASP A N 1
ATOM 736 C CA . ASP A 1 96 ? -21.247 -5.229 12.929 1.00 97.06 96 ASP A CA 1
ATOM 737 C C . ASP A 1 96 ? -22.427 -5.294 13.922 1.00 97.06 96 ASP A C 1
ATOM 739 O O . ASP A 1 96 ? -22.391 -6.026 14.919 1.00 97.06 96 ASP A O 1
ATOM 743 N N . ILE A 1 97 ? -23.468 -4.482 13.713 1.00 96.12 97 ILE A N 1
ATOM 744 C CA . ILE A 1 97 ? -24.682 -4.512 14.530 1.00 96.12 97 ILE A CA 1
ATOM 745 C C . ILE A 1 97 ? -25.429 -5.821 14.226 1.00 96.12 97 ILE A C 1
ATOM 747 O O . ILE A 1 97 ? -25.681 -6.119 13.058 1.00 96.12 97 ILE A O 1
ATOM 751 N N . PRO A 1 98 ? -25.802 -6.623 15.245 1.00 96.00 98 PRO A N 1
ATOM 752 C CA . PRO A 1 98 ? -26.527 -7.864 15.020 1.00 96.00 98 PRO A CA 1
ATOM 753 C C . PRO A 1 98 ? -27.825 -7.637 14.254 1.00 96.00 98 PRO A C 1
ATOM 755 O O . PRO A 1 98 ? -28.582 -6.706 14.550 1.00 96.00 98 PRO A O 1
ATOM 758 N N . LYS A 1 99 ? -28.089 -8.550 13.319 1.00 95.38 99 LYS A N 1
ATOM 759 C CA . LYS A 1 99 ? -29.288 -8.512 12.491 1.00 95.38 99 LYS A CA 1
ATOM 760 C C . LYS A 1 99 ? -30.538 -8.535 13.360 1.00 95.38 99 LYS A C 1
ATOM 762 O O . LYS A 1 99 ? -30.641 -9.355 14.275 1.00 95.38 99 LYS A O 1
ATOM 767 N N . GLN A 1 100 ? -31.480 -7.654 13.061 1.00 96.12 100 GLN A N 1
ATOM 768 C CA . GLN A 1 100 ? -32.774 -7.624 13.734 1.00 96.12 100 GLN A CA 1
ATOM 769 C C . GLN A 1 100 ? -33.736 -8.640 13.102 1.00 96.12 100 GLN A C 1
ATOM 771 O O . GLN A 1 100 ? -33.597 -9.030 11.940 1.00 96.12 100 GLN A O 1
ATOM 776 N N . GLU A 1 101 ? -34.729 -9.090 13.868 1.00 96.94 101 GLU A N 1
ATOM 777 C CA . GLU A 1 101 ? -35.766 -9.973 13.333 1.00 96.94 101 GLU A CA 1
ATOM 778 C C . GLU A 1 101 ? -36.554 -9.253 12.227 1.00 96.94 101 GLU A C 1
ATOM 780 O O . GLU A 1 101 ? -37.039 -8.138 12.414 1.00 96.94 101 GLU A O 1
ATOM 785 N N . GLY A 1 102 ? -36.654 -9.883 11.054 1.00 95.94 102 GLY A N 1
ATOM 786 C CA . GLY A 1 102 ? -37.306 -9.289 9.884 1.00 95.94 102 GLY A CA 1
ATOM 787 C C . GLY A 1 102 ? -36.471 -8.245 9.130 1.00 95.94 102 GLY A C 1
ATOM 788 O O . GLY A 1 102 ? -37.010 -7.585 8.243 1.00 95.94 102 GLY A O 1
ATOM 789 N N . GLU A 1 103 ? -35.179 -8.090 9.440 1.00 96.56 103 GLU A N 1
ATOM 790 C CA . GLU A 1 103 ? -34.275 -7.215 8.685 1.00 96.56 103 GLU A CA 1
ATOM 791 C C . GLU A 1 103 ? -34.158 -7.645 7.209 1.00 96.56 103 GLU A C 1
ATOM 793 O O . GLU A 1 103 ? -34.028 -8.830 6.892 1.00 96.56 103 GLU A O 1
ATOM 798 N N . LEU A 1 104 ? -34.202 -6.665 6.299 1.00 96.56 104 LEU A N 1
ATOM 799 C CA . LEU A 1 104 ? -34.127 -6.855 4.848 1.00 96.56 104 LEU A CA 1
ATOM 800 C C . LEU A 1 104 ? -32.906 -6.137 4.259 1.00 96.56 104 LEU A C 1
ATOM 802 O O . LEU A 1 104 ? -32.411 -5.164 4.822 1.00 96.56 104 LEU A O 1
ATOM 806 N N . TYR A 1 105 ? -32.474 -6.576 3.074 1.00 95.62 105 TYR A N 1
ATOM 807 C CA . TYR A 1 105 ? -31.350 -5.987 2.342 1.00 95.62 105 TYR A CA 1
ATOM 808 C C . TYR A 1 105 ? -31.829 -5.153 1.155 1.00 95.62 105 TYR A C 1
ATOM 810 O O . TYR A 1 105 ? -32.651 -5.604 0.357 1.00 95.62 105 TYR A O 1
ATOM 818 N N . GLY A 1 106 ? -31.277 -3.948 1.019 1.00 95.44 106 GLY A N 1
ATOM 819 C CA . GLY A 1 106 ? -31.454 -3.100 -0.156 1.00 95.44 106 GLY A CA 1
ATOM 820 C C . GLY A 1 106 ? -30.280 -3.234 -1.123 1.00 95.44 106 GLY A C 1
ATOM 821 O O . GLY A 1 106 ? -29.129 -3.315 -0.701 1.00 95.44 106 GLY A O 1
ATOM 822 N N . ALA A 1 107 ? -30.566 -3.211 -2.422 1.00 97.06 107 ALA A N 1
ATOM 823 C CA . ALA A 1 107 ? -29.556 -3.114 -3.470 1.00 97.06 107 ALA A CA 1
ATOM 824 C C . ALA A 1 107 ? -29.934 -1.989 -4.435 1.00 97.06 107 ALA A C 1
ATOM 826 O O . ALA A 1 107 ? -31.092 -1.862 -4.834 1.00 97.06 107 ALA A O 1
ATOM 827 N N . PHE A 1 108 ? -28.954 -1.170 -4.810 1.00 96.31 108 PHE A N 1
ATOM 828 C CA . PHE A 1 108 ? -29.163 -0.109 -5.787 1.00 96.31 108 PHE A CA 1
ATOM 829 C C . PHE A 1 108 ? -29.130 -0.665 -7.212 1.00 96.31 108 PHE A C 1
ATOM 831 O O . PHE A 1 108 ? -28.267 -1.475 -7.551 1.00 96.31 108 PHE A O 1
ATOM 838 N N . VAL A 1 109 ? -30.028 -0.167 -8.064 1.00 95.56 109 VAL A N 1
ATOM 839 C CA . VAL A 1 109 ? -29.923 -0.310 -9.521 1.00 95.56 109 VAL A CA 1
ATOM 840 C C . VAL A 1 109 ? -29.308 0.976 -10.055 1.00 95.56 109 VAL A C 1
ATOM 842 O O . VAL A 1 109 ? -29.934 2.034 -10.022 1.00 95.56 109 VAL A O 1
ATOM 845 N N . MET A 1 110 ? -28.056 0.887 -10.493 1.00 95.62 110 MET A N 1
ATOM 846 C CA . MET A 1 110 ? -27.305 2.021 -11.030 1.00 95.62 110 MET A CA 1
ATOM 847 C C . MET A 1 110 ? -27.514 2.121 -12.542 1.00 95.62 110 MET A C 1
ATOM 849 O O . MET A 1 110 ? -27.613 1.098 -13.220 1.00 95.62 110 MET A O 1
ATOM 853 N N . THR A 1 111 ? -27.550 3.344 -13.079 1.00 90.75 111 THR A N 1
ATOM 854 C CA . THR A 1 111 ? -27.537 3.531 -14.536 1.00 90.75 111 THR A CA 1
ATOM 855 C C . THR A 1 111 ? -26.207 3.059 -15.121 1.00 90.75 111 THR A C 1
ATOM 857 O O . THR A 1 111 ? -25.147 3.274 -14.532 1.00 90.75 111 THR A O 1
ATOM 860 N N . THR A 1 112 ? -26.265 2.412 -16.283 1.00 90.88 112 THR A N 1
ATOM 861 C CA . THR A 1 112 ? -25.086 1.979 -17.050 1.00 90.88 112 THR A CA 1
ATOM 862 C C . THR A 1 112 ? -24.850 2.838 -18.292 1.00 90.88 112 THR A C 1
ATOM 864 O O . THR A 1 112 ? -23.986 2.507 -19.102 1.00 90.88 112 THR A O 1
ATOM 867 N N . GLN A 1 113 ? -25.662 3.883 -18.475 1.00 75.62 113 GLN A N 1
ATOM 868 C CA . GLN A 1 113 ? -25.658 4.814 -19.603 1.00 75.62 113 GLN A CA 1
ATOM 869 C C . GLN A 1 113 ? -25.835 6.244 -19.096 1.00 75.62 113 GLN A C 1
ATOM 871 O O . GLN A 1 113 ? -26.542 6.417 -18.069 1.00 75.62 113 GLN A O 1
#

InterPro domains:
  IPR005107 CO dehydrogenase flavoprotein, C-terminal [PF03450] (3-37)
  IPR016208 Aldehyde oxidase/xanthine dehydrogenase-like [PTHR45444] (2-112)
  IPR036683 CO dehydrogenase flavoprotein, C-terminal domain superfamily [SSF55447] (3-41)
  IPR036856 Aldehyde oxidase/xanthine dehydrogenase, a/b hammerhead superfamily [SSF54665] (47-112)

pLDDT: mean 94.41, std 3.49, range [72.12, 98.12]

Organism: Paramuricea clavata (NCBI:txid317549)

Radius of gyration: 28.15 Å; chains: 1; bounding box: 67×32×70 Å